Protein AF-A0A3M7C9P0-F1 (afdb_monomer)

Foldseek 3Di:
DFPFWDDKFKWQFADWACPPDPFKIWTWTATPVRPDIDIDIDGCVVPNDDHRDIDIDIDTPDPDSNNDHPPDDDDD

Structure (mmCIF, N/CA/C/O backbone):
data_AF-A0A3M7C9P0-F1
#
_entry.id   AF-A0A3M7C9P0-F1
#
loop_
_atom_site.group_PDB
_atom_site.id
_atom_site.type_symbol
_atom_site.label_atom_id
_atom_site.label_alt_id
_atom_site.label_comp_id
_atom_site.label_asym_id
_atom_site.label_entity_id
_atom_site.label_seq_id
_atom_site.pdbx_PDB_ins_code
_atom_site.Cartn_x
_atom_site.Cartn_y
_atom_site.Cartn_z
_atom_site.occupancy
_atom_site.B_iso_or_equiv
_atom_site.auth_seq_id
_atom_site.auth_comp_id
_atom_site.auth_asym_id
_atom_site.auth_atom_id
_atom_site.pdbx_PDB_model_num
ATOM 1 N N . MET A 1 1 ? 16.133 -12.127 -3.683 1.00 54.22 1 MET A N 1
ATOM 2 C CA . MET A 1 1 ? 16.144 -10.681 -3.962 1.00 54.22 1 MET A CA 1
ATOM 3 C C . MET A 1 1 ? 16.540 -10.540 -5.416 1.00 54.22 1 MET A C 1
ATOM 5 O O . MET A 1 1 ? 17.674 -10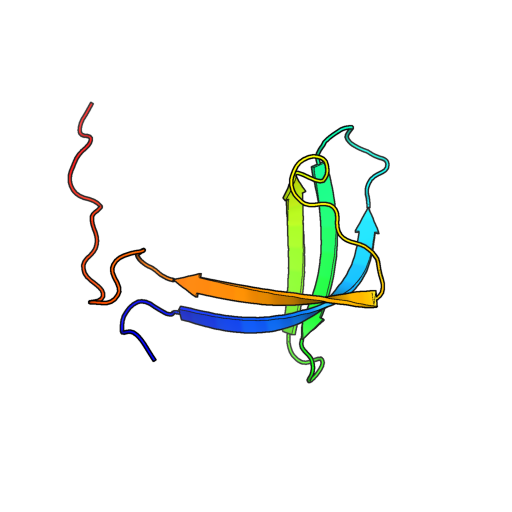.871 -5.743 1.00 54.22 1 MET A O 1
ATOM 9 N N . SER A 1 2 ? 15.571 -10.270 -6.292 1.00 61.88 2 SER A N 1
ATOM 10 C CA . SER A 1 2 ? 15.837 -10.047 -7.718 1.00 61.88 2 SER A CA 1
ATOM 11 C C . SER A 1 2 ? 16.501 -8.683 -7.893 1.00 61.88 2 SER A C 1
ATOM 13 O O . SER A 1 2 ? 16.229 -7.766 -7.122 1.00 61.88 2 SER A O 1
ATOM 15 N N . ASP A 1 3 ? 17.359 -8.544 -8.902 1.00 75.94 3 ASP A N 1
ATOM 16 C CA . ASP A 1 3 ? 18.122 -7.307 -9.159 1.00 75.94 3 ASP A CA 1
ATOM 17 C C . ASP A 1 3 ? 17.202 -6.107 -9.492 1.00 75.94 3 ASP A C 1
ATOM 19 O O . ASP A 1 3 ? 17.585 -4.945 -9.414 1.00 75.94 3 ASP A O 1
ATOM 23 N N . ALA A 1 4 ? 15.943 -6.398 -9.829 1.00 84.31 4 ALA A N 1
ATOM 24 C CA . ALA A 1 4 ? 14.914 -5.425 -10.169 1.00 84.31 4 ALA A CA 1
ATOM 25 C C . ALA A 1 4 ? 14.118 -4.879 -8.969 1.00 84.31 4 ALA A C 1
ATOM 27 O O . ALA A 1 4 ? 13.421 -3.877 -9.117 1.00 84.31 4 ALA A O 1
ATOM 28 N N . GLN A 1 5 ? 14.145 -5.538 -7.806 1.00 89.81 5 GLN A N 1
ATOM 29 C CA . GLN A 1 5 ? 13.285 -5.194 -6.670 1.00 89.81 5 GLN A CA 1
ATOM 30 C C . GLN A 1 5 ? 13.849 -3.996 -5.894 1.00 89.81 5 GLN A C 1
ATOM 32 O O . GLN A 1 5 ? 14.948 -4.058 -5.350 1.00 89.81 5 GLN A O 1
ATOM 37 N N . LEU A 1 6 ? 13.074 -2.913 -5.804 1.00 91.12 6 LEU A N 1
ATOM 38 C CA . LEU A 1 6 ? 13.456 -1.689 -5.092 1.00 91.12 6 LEU A CA 1
ATOM 39 C C . LEU A 1 6 ? 12.922 -1.642 -3.665 1.00 91.12 6 LEU A C 1
ATOM 41 O O . LEU A 1 6 ? 13.578 -1.111 -2.772 1.00 91.12 6 LEU A O 1
ATOM 45 N N . TYR A 1 7 ? 11.707 -2.142 -3.469 1.00 92.94 7 TYR A N 1
ATOM 46 C CA . TYR A 1 7 ? 11.011 -2.071 -2.194 1.00 92.94 7 TYR A CA 1
ATOM 47 C C . TYR A 1 7 ? 10.000 -3.208 -2.094 1.00 92.94 7 TYR A C 1
ATOM 49 O O . TYR A 1 7 ? 9.345 -3.540 -3.081 1.00 92.94 7 TYR A O 1
ATOM 57 N N . GLU A 1 8 ? 9.880 -3.806 -0.916 1.00 94.50 8 GLU A N 1
ATOM 58 C CA . GLU A 1 8 ? 8.830 -4.766 -0.590 1.00 94.50 8 GLU A CA 1
ATOM 59 C C . GLU A 1 8 ? 8.492 -4.641 0.890 1.00 94.50 8 GLU A C 1
ATOM 61 O O . GLU A 1 8 ? 9.394 -4.646 1.728 1.00 94.50 8 GLU A O 1
ATOM 66 N N . ASP A 1 9 ? 7.205 -4.520 1.200 1.00 95.69 9 ASP A N 1
ATOM 67 C CA . ASP A 1 9 ? 6.715 -4.454 2.574 1.00 95.69 9 ASP A CA 1
ATOM 68 C C . ASP A 1 9 ? 5.235 -4.857 2.649 1.00 95.69 9 ASP A C 1
ATOM 70 O O . ASP A 1 9 ? 4.521 -4.905 1.644 1.00 95.69 9 ASP A O 1
ATOM 74 N N . THR A 1 10 ? 4.761 -5.149 3.856 1.00 97.12 10 THR A N 1
ATOM 75 C CA . THR A 1 10 ? 3.349 -5.390 4.150 1.00 97.12 10 THR A CA 1
ATOM 76 C C . THR A 1 10 ? 2.759 -4.196 4.884 1.00 97.12 10 THR A C 1
ATOM 78 O O . THR A 1 10 ? 3.197 -3.844 5.979 1.00 97.12 10 THR A O 1
ATOM 81 N N . PHE A 1 11 ? 1.716 -3.614 4.300 1.00 97.75 11 PHE A N 1
ATOM 82 C CA . PHE A 1 11 ? 0.987 -2.486 4.860 1.00 97.75 11 PHE A CA 1
A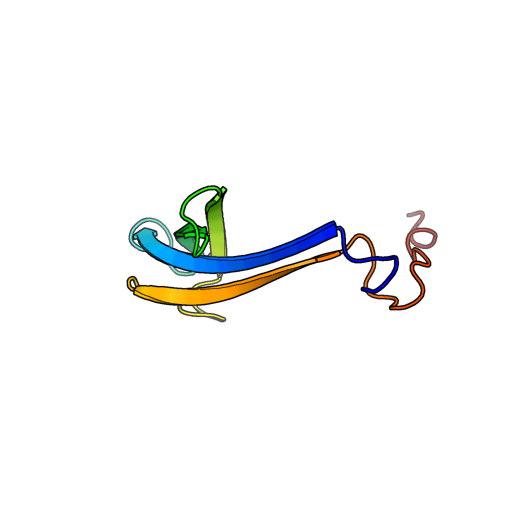TOM 83 C C . PHE A 1 11 ? -0.370 -2.919 5.389 1.00 97.75 11 PHE A C 1
ATOM 85 O O . PHE A 1 11 ? -1.118 -3.610 4.700 1.00 97.75 11 PHE A O 1
ATOM 92 N N . THR A 1 12 ? -0.729 -2.437 6.573 1.00 97.81 12 THR A N 1
ATOM 93 C CA . THR A 1 12 ? -2.108 -2.482 7.060 1.00 97.81 12 THR A CA 1
ATOM 94 C C . THR A 1 12 ? -2.827 -1.210 6.623 1.00 97.81 12 THR A C 1
ATOM 96 O O . THR A 1 12 ? -2.353 -0.104 6.896 1.00 97.81 12 THR A O 1
ATOM 99 N N . ILE A 1 13 ? -3.974 -1.346 5.957 1.00 97.56 13 ILE A N 1
ATOM 100 C CA . ILE A 1 13 ? -4.804 -0.210 5.548 1.00 97.56 13 ILE A CA 1
ATOM 101 C C . ILE A 1 13 ? -5.457 0.397 6.789 1.00 97.56 13 ILE A C 1
ATOM 103 O O . ILE A 1 13 ? -6.220 -0.259 7.494 1.00 97.56 13 ILE A O 1
ATOM 107 N N . THR A 1 14 ? -5.169 1.663 7.066 1.00 97.25 14 THR A N 1
ATOM 108 C CA . THR A 1 14 ? -5.679 2.383 8.240 1.00 97.25 14 THR A CA 1
ATOM 109 C C . THR A 1 14 ? -6.826 3.316 7.888 1.00 97.25 14 THR A C 1
ATOM 111 O O . THR A 1 14 ? -7.660 3.611 8.741 1.00 97.25 14 THR A O 1
ATOM 114 N N . THR A 1 15 ? -6.884 3.808 6.649 1.00 96.69 15 THR A N 1
ATOM 115 C CA . THR A 1 15 ? -7.947 4.703 6.177 1.00 96.69 15 THR A CA 1
ATOM 116 C C . THR A 1 15 ? -8.260 4.435 4.709 1.00 96.69 15 THR A C 1
ATOM 118 O O . THR A 1 15 ? -7.354 4.265 3.894 1.00 96.69 15 THR A O 1
ATOM 121 N N . LEU A 1 16 ? -9.550 4.455 4.376 1.00 95.44 16 LEU A N 1
ATOM 122 C CA . LEU A 1 16 ? -10.078 4.375 3.018 1.00 95.44 16 LEU A CA 1
ATOM 123 C C . LEU A 1 16 ? -10.951 5.610 2.754 1.00 95.44 16 LEU A C 1
ATOM 125 O O . LEU A 1 16 ? -11.842 5.916 3.544 1.00 95.44 16 LEU A O 1
ATOM 129 N N . LEU A 1 17 ? -10.689 6.317 1.655 1.00 94.19 17 LEU A N 1
ATOM 130 C CA . LEU A 1 17 ? -11.490 7.445 1.177 1.00 94.19 17 LEU A CA 1
ATOM 131 C C . LEU A 1 17 ? -12.057 7.107 -0.206 1.00 94.19 17 LEU A C 1
ATOM 133 O O . LEU A 1 17 ? -11.373 7.254 -1.219 1.00 94.19 17 LEU A O 1
ATOM 137 N N . ASP A 1 18 ? -13.307 6.663 -0.241 1.00 88.81 18 ASP A N 1
ATOM 138 C CA . ASP A 1 18 ? -14.014 6.155 -1.425 1.00 88.81 18 ASP A CA 1
ATOM 139 C C . ASP A 1 18 ? -15.196 7.040 -1.868 1.00 88.81 18 ASP A C 1
ATOM 141 O O . ASP A 1 18 ? -15.829 6.783 -2.884 1.00 88.81 18 ASP A O 1
ATOM 145 N N . GLN A 1 19 ? -15.486 8.116 -1.135 1.00 83.75 19 GLN A N 1
ATOM 146 C CA . GLN A 1 19 ? -16.703 8.918 -1.330 1.00 83.75 19 GLN A CA 1
ATOM 147 C C . GLN A 1 19 ? -16.613 9.931 -2.480 1.00 83.75 19 GLN A C 1
ATOM 149 O O . GLN A 1 19 ? -17.629 10.477 -2.903 1.00 83.75 19 GLN A O 1
ATOM 154 N N . THR A 1 20 ? -15.405 10.236 -2.959 1.00 83.56 20 THR A N 1
ATOM 155 C CA . THR A 1 20 ? -15.187 11.334 -3.916 1.00 83.56 20 THR A CA 1
ATOM 156 C C . THR A 1 20 ? -15.285 10.882 -5.375 1.00 83.56 20 THR A C 1
ATOM 158 O O . THR A 1 20 ? -15.602 11.698 -6.238 1.00 83.56 20 THR A O 1
ATOM 161 N N . TYR A 1 21 ? -15.014 9.606 -5.670 1.00 88.94 21 TYR A N 1
ATOM 162 C CA . TYR A 1 21 ? -14.959 9.079 -7.036 1.00 88.94 21 TYR A CA 1
ATOM 163 C C . TYR A 1 21 ? -15.599 7.689 -7.116 1.00 88.94 21 TYR A C 1
ATOM 165 O O . TYR A 1 21 ? -15.353 6.851 -6.260 1.00 88.94 21 TYR A O 1
ATOM 173 N N . ASP A 1 22 ? -16.333 7.407 -8.195 1.00 87.75 22 ASP A N 1
ATOM 174 C CA . ASP A 1 22 ? -17.076 6.141 -8.341 1.00 87.75 22 ASP A CA 1
ATOM 175 C C . ASP A 1 22 ? -16.190 4.885 -8.411 1.00 87.75 22 ASP A C 1
ATOM 177 O O . ASP A 1 22 ? -16.622 3.798 -8.040 1.00 87.75 22 ASP A O 1
ATOM 181 N N . ARG A 1 23 ? -14.968 5.004 -8.947 1.00 93.62 23 ARG A N 1
ATOM 182 C CA . ARG A 1 23 ? -14.085 3.855 -9.254 1.00 93.62 23 ARG A CA 1
ATOM 183 C C . ARG A 1 23 ? -12.676 4.000 -8.698 1.00 93.62 23 ARG A C 1
ATOM 185 O O . ARG A 1 23 ? -11.813 3.177 -8.995 1.00 93.62 23 ARG A O 1
ATOM 192 N N . VAL A 1 24 ? -12.417 5.081 -7.969 1.00 95.94 24 VAL A N 1
ATOM 193 C CA . VAL A 1 24 ? -11.100 5.374 -7.406 1.00 95.94 24 VAL A CA 1
ATOM 194 C C . VAL A 1 24 ? -11.262 5.632 -5.924 1.00 95.94 24 VAL A C 1
ATOM 196 O O . VAL A 1 24 ? -12.024 6.506 -5.525 1.00 95.94 24 VAL A O 1
ATOM 199 N N . ALA A 1 25 ? -10.505 4.904 -5.118 1.00 95.50 25 ALA A N 1
ATOM 200 C CA . ALA A 1 25 ? -10.406 5.172 -3.697 1.00 95.50 25 ALA A CA 1
ATOM 201 C C . ALA A 1 25 ? -8.969 5.535 -3.346 1.00 95.50 25 ALA A C 1
ATOM 203 O O . ALA A 1 25 ? -8.020 4.963 -3.888 1.00 95.50 25 ALA A O 1
ATOM 204 N N . ARG A 1 26 ? -8.812 6.467 -2.409 1.00 96.81 26 ARG A N 1
ATOM 205 C CA . ARG A 1 26 ? -7.520 6.733 -1.785 1.00 96.81 26 ARG A CA 1
ATOM 206 C C . ARG A 1 26 ? -7.380 5.855 -0.556 1.00 96.81 26 ARG A C 1
ATOM 208 O O . ARG A 1 26 ? -8.171 5.974 0.378 1.00 96.81 26 ARG A O 1
ATOM 215 N N . VAL A 1 27 ? -6.359 5.010 -0.545 1.00 96.56 27 VAL A N 1
ATOM 216 C CA . VAL A 1 27 ? -5.989 4.201 0.616 1.00 96.56 27 VAL A CA 1
ATOM 217 C C . VAL A 1 27 ? -4.796 4.816 1.326 1.00 96.56 27 VAL A C 1
ATOM 219 O O . VAL A 1 27 ? -3.861 5.312 0.696 1.00 96.56 27 VAL A O 1
ATOM 222 N N . MET A 1 28 ? -4.830 4.772 2.651 1.00 97.75 28 MET A N 1
ATOM 223 C CA . MET A 1 28 ? -3.705 5.106 3.513 1.00 97.75 28 MET A CA 1
ATOM 224 C C . MET A 1 28 ? -3.406 3.896 4.386 1.00 97.75 28 MET A C 1
ATOM 226 O O . MET A 1 28 ? -4.324 3.238 4.879 1.00 97.75 28 MET A O 1
ATOM 230 N N . GLY A 1 29 ? -2.128 3.601 4.578 1.00 97.44 29 GLY A N 1
ATOM 231 C CA . GLY A 1 29 ? -1.699 2.466 5.380 1.00 97.44 29 GLY A CA 1
ATOM 232 C C . GLY A 1 29 ? -0.322 2.671 5.984 1.00 97.44 29 GLY A C 1
ATOM 233 O O . GLY A 1 29 ? 0.401 3.602 5.624 1.00 97.44 29 GLY A O 1
ATOM 234 N N . THR A 1 30 ? 0.030 1.790 6.908 1.00 97.75 30 THR A N 1
ATOM 235 C CA . THR A 1 30 ? 1.315 1.798 7.618 1.00 97.75 30 THR A CA 1
ATOM 236 C C . THR A 1 30 ? 1.959 0.423 7.552 1.00 97.75 30 THR A C 1
ATOM 238 O O . THR A 1 30 ? 1.247 -0.581 7.608 1.00 97.75 30 THR A O 1
ATOM 241 N N . SER A 1 31 ? 3.286 0.376 7.420 1.00 96.62 31 SER A N 1
ATOM 242 C CA . SER A 1 31 ? 4.064 -0.866 7.459 1.00 96.62 31 SER A CA 1
ATOM 243 C C . SER A 1 31 ? 3.895 -1.578 8.802 1.00 96.62 31 SER A C 1
ATOM 245 O O . SER A 1 31 ? 3.509 -0.965 9.804 1.00 96.62 31 SER A O 1
ATOM 247 N N . ALA A 1 32 ? 4.201 -2.874 8.849 1.00 92.44 32 ALA A N 1
ATOM 248 C CA . ALA A 1 32 ? 4.036 -3.686 10.058 1.00 92.44 32 ALA A CA 1
ATOM 249 C C . ALA A 1 32 ? 4.828 -3.157 11.273 1.00 92.44 32 ALA A C 1
ATOM 251 O O . ALA A 1 32 ? 4.388 -3.288 12.415 1.00 92.44 32 ALA A O 1
ATOM 252 N N . ASP A 1 33 ? 5.981 -2.532 11.035 1.0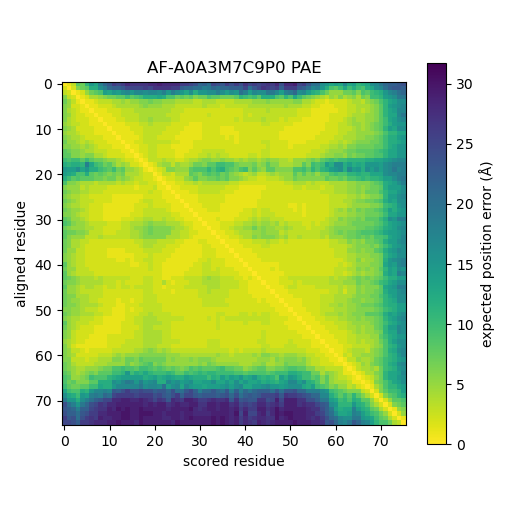0 93.81 33 ASP A N 1
ATOM 253 C CA . ASP A 1 33 ? 6.820 -1.895 12.056 1.00 93.81 33 ASP A CA 1
ATOM 254 C C . ASP A 1 33 ? 6.442 -0.426 12.338 1.00 93.81 33 ASP A C 1
ATOM 256 O O . ASP A 1 33 ? 7.050 0.220 13.190 1.00 93.81 33 ASP A O 1
ATOM 260 N N . SER A 1 34 ? 5.429 0.101 11.641 1.00 92.75 34 SER A N 1
ATOM 261 C CA . SER A 1 34 ? 4.965 1.492 11.708 1.00 92.75 34 SER A CA 1
ATOM 262 C C . SER A 1 34 ? 6.022 2.546 11.346 1.00 92.75 34 SER A C 1
ATOM 264 O O . SER A 1 34 ? 5.870 3.714 11.709 1.00 92.75 34 SER A O 1
ATOM 266 N N . THR A 1 35 ? 7.087 2.173 10.631 1.00 96.31 35 THR A N 1
ATOM 267 C CA . THR A 1 35 ? 8.137 3.116 10.204 1.00 96.31 35 THR A CA 1
ATOM 268 C C . THR A 1 35 ? 7.824 3.786 8.871 1.00 96.31 35 THR A C 1
ATOM 270 O O . THR A 1 35 ? 8.258 4.914 8.630 1.00 96.31 35 THR A O 1
ATOM 273 N N . THR A 1 36 ? 7.031 3.126 8.025 1.00 96.56 36 THR A N 1
ATOM 274 C CA . THR A 1 36 ? 6.681 3.589 6.685 1.00 96.56 36 THR A CA 1
ATOM 275 C C . THR A 1 36 ? 5.178 3.811 6.580 1.00 96.56 36 THR A C 1
ATOM 277 O O . THR A 1 36 ? 4.370 3.006 7.036 1.00 96.56 36 THR A O 1
ATOM 280 N N . SER A 1 37 ? 4.785 4.927 5.969 1.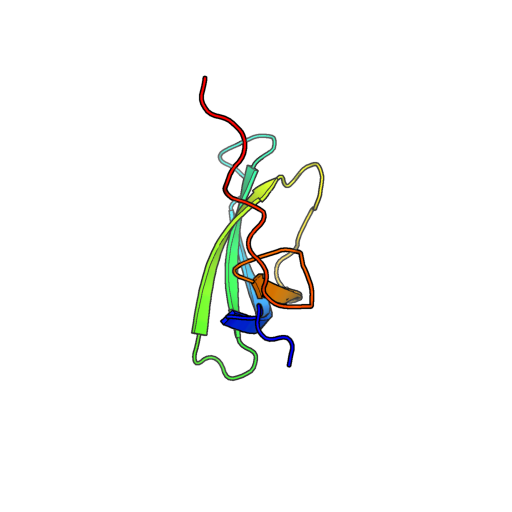00 96.81 37 SER A N 1
ATOM 281 C CA . SER A 1 37 ? 3.390 5.231 5.643 1.00 96.81 37 SER A CA 1
ATOM 282 C C . SER A 1 37 ? 3.221 5.295 4.133 1.00 96.81 37 SER A C 1
ATOM 284 O O . SER A 1 37 ? 4.070 5.851 3.438 1.00 96.81 37 SER A O 1
ATOM 286 N N . VAL A 1 38 ? 2.110 4.762 3.632 1.00 96.19 38 VAL A N 1
ATOM 287 C CA . VAL A 1 38 ? 1.757 4.785 2.212 1.00 96.19 38 VAL A CA 1
ATOM 288 C C . VAL A 1 38 ? 0.439 5.523 2.014 1.00 96.19 38 VAL A C 1
ATOM 290 O O . VAL A 1 38 ? -0.475 5.444 2.834 1.00 96.19 38 VAL A O 1
ATOM 293 N N . THR A 1 39 ? 0.339 6.272 0.922 1.00 97.25 39 THR A N 1
ATOM 294 C CA . THR A 1 39 ? -0.915 6.846 0.429 1.00 97.25 39 THR A CA 1
ATOM 295 C C . THR A 1 39 ? -0.973 6.587 -1.066 1.00 97.25 39 THR A C 1
ATOM 297 O O . THR A 1 39 ? -0.068 7.001 -1.788 1.00 97.25 39 THR A O 1
ATOM 300 N N . LEU A 1 40 ? -2.001 5.874 -1.518 1.00 96.25 40 LEU A N 1
ATOM 301 C CA . LEU A 1 40 ? -2.110 5.398 -2.893 1.00 96.25 40 LEU A CA 1
ATOM 302 C C . LEU A 1 40 ? -3.549 5.535 -3.389 1.00 96.25 40 LEU A C 1
ATOM 304 O O . LEU A 1 40 ? -4.489 5.199 -2.673 1.00 96.25 40 LEU A O 1
ATOM 308 N N . ASP A 1 41 ? -3.713 6.003 -4.621 1.00 96.56 41 ASP A N 1
ATOM 309 C CA . ASP A 1 41 ? -4.998 5.963 -5.315 1.00 96.56 41 ASP A CA 1
ATOM 310 C C . ASP A 1 41 ? -5.097 4.641 -6.084 1.00 96.56 41 ASP A C 1
ATOM 312 O O . ASP A 1 41 ? -4.219 4.313 -6.884 1.00 96.56 41 ASP A O 1
ATOM 316 N N . ILE A 1 42 ? -6.151 3.870 -5.827 1.00 95.56 42 ILE A N 1
ATOM 317 C CA . ILE A 1 42 ? -6.381 2.554 -6.436 1.00 95.56 42 ILE A CA 1
ATOM 318 C C . ILE A 1 42 ? -7.697 2.538 -7.202 1.00 95.56 42 ILE A C 1
ATOM 320 O O . ILE A 1 42 ? -8.619 3.289 -6.886 1.00 95.56 42 ILE A O 1
ATOM 324 N N . ASN A 1 43 ? -7.812 1.635 -8.176 1.00 96.44 43 ASN A N 1
ATOM 325 C CA . ASN A 1 43 ? -9.101 1.338 -8.787 1.00 96.44 43 ASN A CA 1
ATOM 326 C C . ASN A 1 43 ? -9.917 0.428 -7.851 1.00 96.44 43 ASN A C 1
ATOM 328 O O . ASN A 1 43 ? -9.648 -0.770 -7.761 1.00 96.44 43 ASN A O 1
ATOM 332 N N . SER A 1 44 ? -10.903 1.005 -7.164 1.00 93.69 44 SER A N 1
ATOM 333 C CA . SER A 1 44 ? -11.721 0.321 -6.155 1.00 93.69 44 SER A CA 1
ATOM 334 C C . SER A 1 44 ? -12.767 -0.634 -6.744 1.00 93.69 44 SER A C 1
ATOM 336 O O . SER A 1 44 ? -13.268 -1.492 -6.023 1.00 93.69 44 SER A O 1
ATOM 338 N N . GLU A 1 45 ? -13.079 -0.529 -8.041 1.00 94.75 45 GLU A N 1
ATOM 339 C CA . GLU A 1 45 ? -13.986 -1.451 -8.746 1.00 94.75 45 GLU A CA 1
ATOM 340 C C . GLU A 1 45 ? -13.282 -2.777 -9.076 1.00 94.75 45 GLU A C 1
ATOM 342 O O . GLU A 1 45 ? -13.868 -3.850 -8.947 1.00 94.75 45 GLU A O 1
ATOM 347 N N . LEU A 1 46 ? -12.013 -2.705 -9.493 1.00 96.75 46 LEU A N 1
ATOM 348 C CA . LEU A 1 46 ? -11.218 -3.878 -9.870 1.00 96.75 46 LEU A CA 1
ATOM 349 C C . LEU A 1 46 ? -10.555 -4.557 -8.669 1.00 96.75 46 LEU A C 1
ATOM 351 O O . LEU A 1 46 ? -10.411 -5.779 -8.664 1.00 96.75 46 LEU A O 1
ATOM 355 N N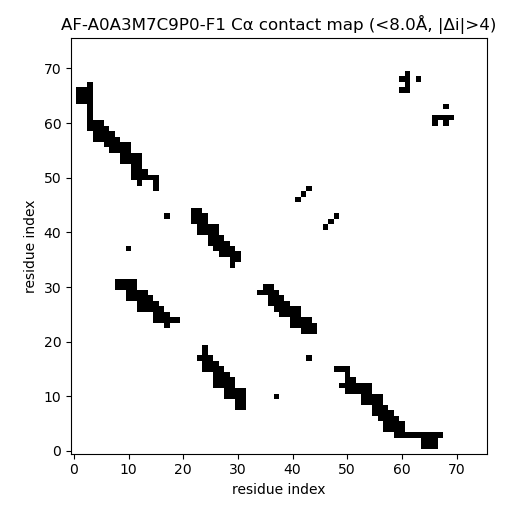 . TYR A 1 47 ? -10.125 -3.773 -7.680 1.00 95.31 47 TYR A N 1
ATOM 356 C CA . TYR A 1 47 ? -9.430 -4.271 -6.497 1.00 95.31 47 TYR A CA 1
ATOM 357 C C . TYR A 1 47 ? -9.925 -3.541 -5.238 1.00 95.31 47 TYR A C 1
ATOM 359 O O . TYR A 1 47 ? -9.304 -2.571 -4.794 1.00 95.31 47 TYR A O 1
ATOM 367 N N . PRO A 1 48 ? -11.078 -3.956 -4.682 1.00 94.25 48 PRO A N 1
ATOM 368 C CA . PRO A 1 48 ? -11.624 -3.348 -3.476 1.00 94.25 48 PRO A CA 1
ATOM 369 C C . PRO A 1 48 ? -10.757 -3.699 -2.263 1.00 94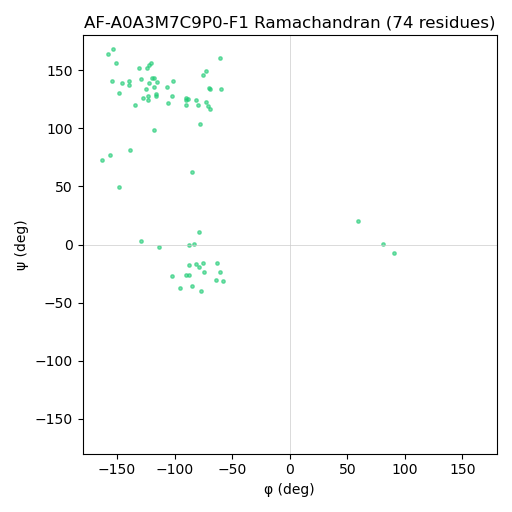.25 48 PRO A C 1
ATOM 371 O O . PRO A 1 48 ? -10.400 -4.857 -2.067 1.00 94.25 48 PRO A O 1
ATOM 374 N N . LEU A 1 49 ? -10.463 -2.698 -1.436 1.00 95.50 49 LEU A N 1
ATOM 375 C CA . LEU A 1 49 ? -9.732 -2.845 -0.177 1.00 95.50 49 LEU A CA 1
ATOM 376 C C . LEU A 1 49 ? -10.552 -2.293 0.981 1.00 95.50 49 LEU A C 1
ATOM 378 O O . LEU A 1 49 ? -11.330 -1.358 0.797 1.00 95.50 49 LEU A O 1
ATOM 382 N N . ASN A 1 50 ? -10.331 -2.829 2.180 1.00 95.62 50 ASN A N 1
ATOM 383 C CA . ASN A 1 50 ? -11.006 -2.387 3.399 1.00 95.62 50 ASN A CA 1
ATOM 384 C C . ASN A 1 50 ? -10.018 -1.933 4.480 1.00 95.62 50 ASN A C 1
ATOM 386 O O . ASN A 1 50 ? -8.879 -2.391 4.557 1.00 95.62 50 ASN A O 1
ATOM 390 N N . THR A 1 51 ? -10.473 -1.059 5.379 1.00 96.56 51 THR A N 1
ATOM 391 C CA . THR A 1 51 ? -9.712 -0.711 6.587 1.00 96.56 51 THR A CA 1
ATOM 392 C C . THR A 1 51 ? -9.464 -1.956 7.447 1.00 96.56 51 THR A C 1
ATOM 394 O O . THR A 1 51 ? -10.385 -2.726 7.716 1.00 96.56 51 THR A O 1
ATOM 397 N N . GLY A 1 52 ? -8.226 -2.134 7.909 1.00 96.25 52 GLY A N 1
ATOM 398 C CA . GLY A 1 52 ? -7.753 -3.293 8.672 1.00 96.25 52 GLY A CA 1
ATOM 399 C C . GLY A 1 52 ? -7.193 -4.428 7.811 1.00 96.25 52 GLY A C 1
ATOM 400 O O . GLY A 1 52 ? -6.640 -5.383 8.352 1.00 96.25 52 GLY A O 1
ATOM 401 N N . GLU A 1 53 ? -7.310 -4.334 6.487 1.00 96.69 53 GLU A N 1
ATOM 402 C CA . GLU A 1 53 ? -6.761 -5.319 5.560 1.00 96.69 53 GLU A CA 1
ATOM 403 C C . GLU A 1 53 ? -5.236 -5.183 5.433 1.00 96.69 53 GLU A C 1
ATOM 405 O O . GLU A 1 53 ? -4.694 -4.078 5.509 1.00 96.69 53 GLU A O 1
ATOM 410 N N . ASN A 1 54 ? -4.538 -6.307 5.245 1.00 96.75 54 ASN A N 1
ATOM 411 C CA . ASN A 1 54 ? -3.091 -6.335 5.034 1.00 96.75 54 ASN A CA 1
ATOM 412 C C . ASN A 1 54 ? -2.781 -6.552 3.554 1.00 96.75 54 ASN A C 1
ATOM 414 O O . ASN A 1 54 ? -3.249 -7.521 2.959 1.00 96.75 54 ASN A O 1
ATOM 418 N N . VAL A 1 55 ? -1.946 -5.688 2.986 1.00 95.62 55 VAL A N 1
ATOM 419 C CA . VAL A 1 55 ? -1.551 -5.720 1.578 1.00 95.62 55 VAL A CA 1
ATOM 420 C C . VAL A 1 55 ? -0.035 -5.814 1.489 1.00 95.62 55 VAL A C 1
ATOM 422 O O . VAL A 1 55 ? 0.673 -4.966 2.029 1.00 95.62 55 VAL A O 1
ATOM 425 N N . ASN A 1 56 ? 0.467 -6.832 0.792 1.00 96.25 56 ASN A N 1
ATOM 426 C CA . ASN A 1 56 ? 1.874 -6.893 0.412 1.00 96.25 56 ASN A CA 1
ATOM 427 C C . ASN A 1 56 ? 2.080 -6.040 -0.849 1.00 96.25 56 ASN A C 1
ATOM 429 O O . ASN A 1 56 ? 1.390 -6.228 -1.853 1.00 96.25 56 ASN A O 1
ATOM 433 N N . MET A 1 57 ? 2.996 -5.080 -0.768 1.00 94.56 57 MET A N 1
ATOM 434 C CA . MET A 1 57 ? 3.360 -4.187 -1.857 1.00 94.56 57 MET A CA 1
ATOM 435 C C . MET A 1 57 ? 4.811 -4.431 -2.245 1.00 94.56 57 MET A C 1
ATOM 437 O O . MET A 1 57 ? 5.696 -4.355 -1.399 1.00 94.56 57 MET A O 1
ATOM 441 N N . LEU A 1 58 ? 5.049 -4.617 -3.543 1.00 93.81 58 LEU A N 1
ATOM 442 C CA . LEU A 1 58 ? 6.377 -4.707 -4.134 1.00 93.81 58 LEU A CA 1
ATOM 443 C C . LEU A 1 58 ? 6.517 -3.669 -5.251 1.00 93.81 58 LEU A C 1
ATOM 445 O O . LEU A 1 58 ? 5.642 -3.538 -6.105 1.00 93.81 58 LEU A O 1
ATOM 449 N N . ILE A 1 59 ? 7.636 -2.946 -5.250 1.00 93.12 59 ILE A N 1
ATOM 450 C CA . ILE A 1 59 ? 8.025 -1.994 -6.292 1.00 93.12 59 ILE A CA 1
ATOM 451 C C . ILE A 1 59 ? 9.301 -2.517 -6.946 1.00 93.12 59 ILE A C 1
ATOM 453 O O . ILE A 1 59 ? 10.289 -2.795 -6.263 1.00 93.12 59 ILE A O 1
ATOM 457 N N . ALA A 1 60 ? 9.291 -2.617 -8.271 1.00 91.50 60 ALA A N 1
ATOM 458 C CA . ALA A 1 60 ? 10.435 -3.043 -9.067 1.00 91.50 60 ALA A CA 1
ATOM 459 C C . ALA A 1 60 ? 10.690 -2.077 -10.233 1.00 91.50 60 ALA A C 1
ATOM 461 O O . ALA A 1 60 ? 9.762 -1.439 -10.728 1.00 91.50 60 ALA A O 1
ATOM 462 N N . THR A 1 61 ? 11.945 -1.970 -10.676 1.00 89.62 61 THR A N 1
ATOM 463 C CA . THR A 1 61 ? 12.351 -1.161 -11.845 1.00 89.62 61 THR A CA 1
ATOM 464 C C . THR A 1 61 ? 11.960 -1.791 -13.176 1.00 89.62 61 THR A C 1
ATOM 466 O O . THR A 1 61 ? 11.869 -1.098 -14.185 1.00 89.62 61 THR A O 1
ATOM 469 N N . THR A 1 62 ? 11.770 -3.107 -13.193 1.00 86.81 62 THR A N 1
ATOM 470 C CA . THR A 1 62 ? 11.421 -3.887 -14.377 1.00 86.81 62 THR A CA 1
ATOM 471 C C . THR A 1 62 ? 10.614 -5.114 -13.967 1.00 86.81 62 THR A C 1
ATOM 473 O O . THR A 1 62 ? 10.693 -5.583 -12.830 1.00 86.81 62 THR A O 1
ATOM 476 N N . LEU A 1 63 ? 9.831 -5.635 -14.910 1.00 86.75 63 LEU A N 1
ATOM 477 C CA . LEU A 1 63 ? 9.135 -6.913 -14.769 1.00 86.75 63 LEU A CA 1
ATOM 478 C C . LEU A 1 63 ? 10.070 -8.103 -15.019 1.00 86.75 63 LEU A C 1
ATOM 480 O O . LEU A 1 63 ? 9.769 -9.220 -14.596 1.00 86.75 63 LEU A O 1
ATOM 484 N N . ASN A 1 64 ? 11.203 -7.876 -15.689 1.00 82.75 64 ASN A N 1
ATOM 485 C CA . ASN A 1 64 ? 12.174 -8.927 -15.939 1.00 82.75 64 ASN A CA 1
ATOM 486 C C . ASN A 1 64 ? 12.906 -9.269 -14.642 1.00 82.75 64 ASN A C 1
ATOM 488 O O . ASN A 1 64 ? 13.553 -8.424 -14.023 1.00 82.75 64 ASN A O 1
ATOM 492 N N . LEU A 1 65 ? 12.842 -10.539 -14.242 1.00 76.50 65 LEU A N 1
ATOM 493 C CA . LEU A 1 65 ? 13.491 -11.007 -13.014 1.00 76.50 65 LEU A CA 1
ATOM 494 C C . LEU A 1 65 ? 15.016 -10.819 -13.028 1.00 76.50 65 LEU A C 1
ATOM 496 O O . LEU A 1 65 ? 15.626 -10.767 -11.961 1.00 76.50 65 LEU A O 1
ATOM 500 N N . ASP A 1 66 ? 15.617 -10.738 -14.216 1.00 76.56 66 ASP A N 1
ATOM 501 C CA . ASP A 1 66 ? 17.055 -10.563 -14.422 1.00 76.56 66 ASP A CA 1
ATOM 502 C C . ASP A 1 66 ? 17.526 -9.099 -14.338 1.00 76.56 66 ASP A C 1
ATOM 504 O O . ASP A 1 66 ? 18.714 -8.840 -14.498 1.00 76.56 66 ASP A O 1
ATOM 508 N N . GLY A 1 67 ? 16.620 -8.144 -14.090 1.00 70.88 67 GLY A N 1
ATOM 509 C CA . GLY A 1 67 ? 16.963 -6.725 -13.969 1.00 70.88 67 GLY A CA 1
ATOM 510 C C . GLY A 1 67 ? 17.129 -5.991 -15.303 1.00 70.88 67 GLY A C 1
ATOM 511 O O . GLY A 1 67 ? 17.377 -4.784 -15.307 1.00 70.88 67 GLY A O 1
ATOM 512 N N . SER A 1 68 ? 16.953 -6.665 -16.443 1.00 77.81 68 SER A N 1
ATOM 513 C CA . SER A 1 68 ? 16.995 -6.007 -17.750 1.00 77.81 68 SER A CA 1
ATOM 514 C C . SER A 1 68 ? 15.779 -5.090 -17.950 1.00 77.81 68 SER A C 1
ATOM 516 O O . SER A 1 68 ? 14.639 -5.467 -17.674 1.00 77.81 68 SER A O 1
ATOM 518 N N . SER A 1 69 ? 15.993 -3.860 -18.424 1.00 68.00 69 SER A N 1
ATOM 519 C CA . SER A 1 69 ? 14.906 -2.930 -18.743 1.00 68.00 69 SER A CA 1
ATOM 520 C C . SER A 1 69 ? 14.433 -3.117 -20.191 1.00 68.00 69 SER A C 1
ATOM 522 O O . SER A 1 69 ? 15.223 -3.008 -21.126 1.00 68.00 69 SER A O 1
ATOM 524 N N . GLU A 1 70 ? 13.132 -3.351 -20.402 1.00 64.69 70 GLU A N 1
ATOM 525 C CA . GLU A 1 70 ? 12.520 -3.358 -21.749 1.00 64.69 70 GLU A CA 1
ATOM 526 C C . GLU A 1 70 ? 12.240 -1.942 -22.298 1.00 64.69 70 GLU A C 1
ATOM 528 O O . GLU A 1 70 ? 11.593 -1.774 -23.331 1.00 64.69 70 GLU A O 1
ATOM 533 N N . ASP A 1 71 ? 12.750 -0.891 -21.652 1.00 59.97 71 ASP A N 1
ATOM 534 C CA . ASP A 1 71 ? 12.489 0.498 -22.041 1.00 59.97 71 ASP A CA 1
ATOM 535 C C . ASP A 1 71 ? 13.440 0.983 -23.150 1.00 59.97 71 ASP A C 1
ATOM 537 O O . ASP A 1 71 ? 14.241 1.905 -22.991 1.00 59.97 71 ASP A O 1
ATOM 541 N N . ARG A 1 72 ? 13.359 0.335 -24.319 1.00 54.81 72 ARG A N 1
ATOM 542 C CA . ARG A 1 72 ? 13.893 0.844 -25.597 1.00 54.81 72 ARG A CA 1
ATOM 543 C C . ARG A 1 72 ? 13.067 0.396 -26.806 1.00 54.81 72 ARG A C 1
ATOM 545 O O . ARG A 1 72 ? 13.642 -0.058 -27.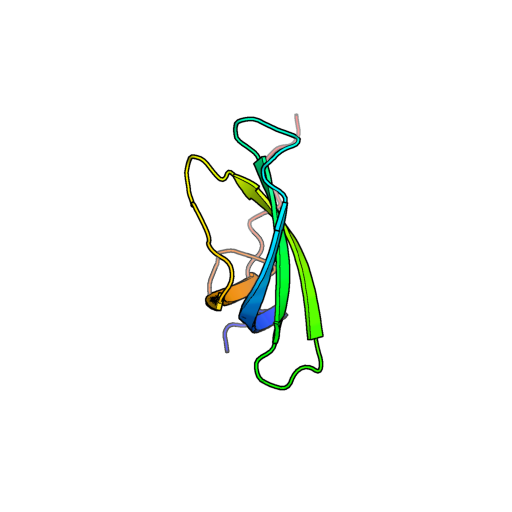788 1.00 54.81 72 ARG A O 1
ATOM 552 N N . ALA A 1 73 ? 11.742 0.544 -26.802 1.00 51.28 73 ALA A N 1
ATOM 553 C CA . ALA A 1 73 ? 10.981 0.422 -28.054 1.00 51.28 73 ALA A CA 1
ATOM 554 C C . ALA A 1 73 ? 9.557 0.996 -27.995 1.00 51.28 73 ALA A C 1
ATOM 556 O O . ALA A 1 73 ? 8.622 0.214 -28.053 1.00 51.28 73 ALA A O 1
ATOM 557 N N . LYS A 1 74 ? 9.383 2.328 -27.975 1.00 51.94 74 LYS A N 1
ATOM 558 C CA . LYS A 1 74 ? 8.347 3.046 -28.764 1.00 51.94 74 LYS A CA 1
ATOM 559 C C . LYS A 1 74 ? 8.779 4.498 -28.990 1.00 51.94 74 LYS A C 1
ATOM 561 O O . LYS A 1 74 ? 8.316 5.417 -28.328 1.00 51.94 74 LYS A O 1
ATOM 566 N N . THR A 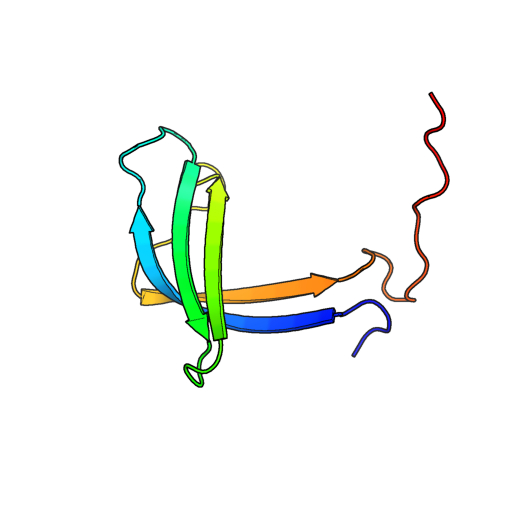1 75 ? 9.699 4.692 -29.932 1.00 47.53 75 THR A N 1
ATOM 567 C CA . THR A 1 75 ? 9.822 5.968 -30.644 1.00 47.53 75 THR A CA 1
ATOM 568 C C . THR A 1 75 ? 8.584 6.087 -31.534 1.00 47.53 75 THR A C 1
ATOM 570 O O . THR A 1 75 ? 8.370 5.231 -32.393 1.00 47.53 75 THR A O 1
ATOM 573 N N . GLY A 1 76 ? 7.750 7.089 -31.277 1.00 40.38 76 GLY A N 1
ATOM 574 C CA . GLY A 1 76 ? 6.635 7.513 -32.119 1.00 40.38 76 GLY A CA 1
ATOM 575 C C . GLY A 1 76 ? 6.683 9.020 -32.248 1.00 40.38 76 GLY A C 1
ATOM 576 O O . GLY A 1 76 ? 6.903 9.662 -31.197 1.00 40.38 76 GLY A O 1
#

Radius of gyration: 15.51 Å; Cα contacts (8 Å, |Δi|>4): 140; chains: 1; bounding box: 35×22×44 Å

Sequence (76 aa):
MSDAQLYEDTFTITTLLDQTYDRVARVMGTSADSTTSVTLDINSELYPLNTGENVNMLIATTLNLDGSSEDRAKTG

Mean predicted aligned error: 6.91 Å

Solvent-accessible surface area (backbone atoms only — not comparable to full-atom values): 4691 Å² total; per-residue (Å²): 135,51,79,17,60,76,46,74,52,48,27,36,26,71,41,72,49,54,89,88,37,98,47,43,24,42,37,29,26,32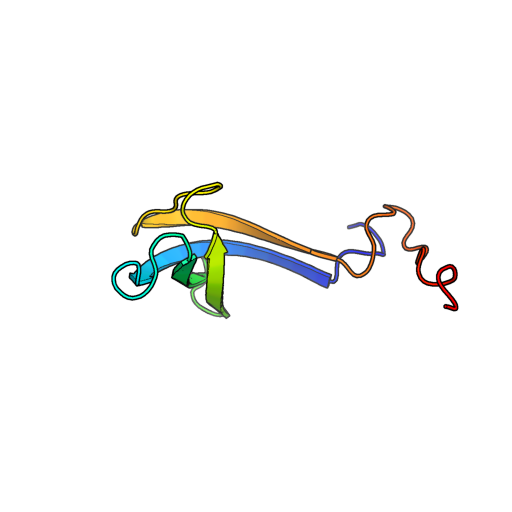,30,86,85,65,83,48,77,50,76,48,80,43,50,40,75,86,57,70,82,56,66,74,40,77,45,79,48,76,43,57,82,34,90,39,68,83,41,56,71,84,88,80,80,81,92,125

Secondary structure (DSSP, 8-state):
--TTEEEEEEEEEEEEE-SS-SSEEEEEEEETTSS-EEEEEEETTTS---TT-EEEEEEES-SSTT----------

Organism: Hortaea werneckii (NCBI:txid91943)

InterPro domains:
  IPR005570 DNA-directed RNA polymerases I, II, and III subunit RPABC3 [PF03870] (8-73)
  IPR005570 DNA-directed RNA polymerases I, II, and III subunit RPABC3 [PTHR10917] (1-72)
  IPR012340 Nucleic acid-binding, OB-fold [G3DSA:2.40.50.140] (2-76)
  IPR012340 Nucleic acid-binding, OB-fold [SSF50249] (3-72)

Nearest PDB structures (foldseek):
  7z1o-assembly1_H  TM=8.577E-01  e=8.686E-04  Saccharomyces cerevisiae W303
  8tvw-assembly1_H  TM=8.799E-01  e=1.092E-03  Saccharomyces cerevisiae
  7aod-assembly1_H  TM=9.427E-01  e=2.170E-03  Schizosaccharomyces pombe 972h-
  5x4z-assembly1_H  TM=9.354E-01  e=3.240E-03  Komagataella phaffii GS115
  4j2l-assembly1_A  TM=7.046E-01  e=5.669E-02  Homo sapiens

pLDDT: mean 87.7, std 14.11, range [40.38, 97.81]